Protein AF-A0A800A7D9-F1 (afdb_monomer)

Mean predicted aligned error: 12.61 Å

Solvent-accessible surface area (backbone atoms only — not comparable to full-atom values): 8751 Å² total; per-residue (Å²): 144,82,89,83,92,87,86,87,86,76,86,85,76,81,78,82,75,80,82,79,78,80,76,79,74,80,73,82,73,79,84,74,88,77,38,78,39,74,59,44,75,71,53,53,51,68,54,57,70,33,83,40,75,64,86,52,56,49,42,64,36,63,58,85,72,48,45,66,31,83,52,49,19,41,42,81,52,98,72,40,72,101,42,29,30,80,44,76,60,93,77,95,46,83,92,44,81,42,72,49,72,66,78,92,54,91,89,52,95,72,87,83,91,83,83,90,84,70,88,79,81,82,85,127

Secondary structure (DSSP, 8-state):
------------------------PPP-------------TTSSTT---SSS--SS--EEES--S-TTSSSEEEE--BTB-SS-EEEE-----TT--EEE-----TT-S---------------

Foldseek 3Di:
DDDDDDDDDDPPDPDPDDPDPPPPDDDPDPPDDWDWDDLCQVQAQFGTPTNDGFPDGKAWWLDHPGQCDDQFHFDDDVFRDPGTDTHHHDDDGPGDTYIDGDDDCVVPPDDDDDDDDDDDDDDD

Structure (mmCIF, N/CA/C/O backbone):
data_AF-A0A800A7D9-F1
#
_entry.id   AF-A0A800A7D9-F1
#
loop_
_atom_site.group_PDB
_atom_site.id
_atom_site.type_symbol
_atom_site.label_atom_id
_atom_site.label_alt_id
_atom_site.label_comp_id
_atom_site.label_asym_id
_atom_site.label_entity_id
_atom_site.label_seq_id
_atom_site.pdbx_PDB_ins_code
_atom_site.Cartn_x
_atom_site.Cartn_y
_atom_site.Cartn_z
_atom_site.occupancy
_atom_site.B_iso_or_equiv
_atom_site.auth_seq_id
_atom_site.auth_comp_id
_atom_site.auth_asym_id
_atom_site.auth_atom_id
_atom_site.pdbx_PDB_model_num
ATOM 1 N N . MET A 1 1 ? -12.000 -36.587 96.653 1.00 43.19 1 MET A N 1
ATOM 2 C CA . MET A 1 1 ? -11.040 -36.059 95.659 1.00 43.19 1 MET A CA 1
ATOM 3 C C . MET A 1 1 ? -11.207 -36.817 94.349 1.00 43.19 1 MET A C 1
ATOM 5 O O . MET A 1 1 ? -10.793 -37.963 94.289 1.00 43.19 1 MET A O 1
ATOM 9 N N . ASN A 1 2 ? -11.847 -36.213 93.344 1.00 36.69 2 ASN A N 1
ATOM 10 C CA . ASN A 1 2 ? -11.346 -36.137 91.964 1.00 36.69 2 ASN A CA 1
ATOM 11 C C . ASN A 1 2 ? -12.262 -35.211 91.139 1.00 36.69 2 ASN A C 1
ATOM 13 O O . ASN A 1 2 ? -13.481 -35.273 91.268 1.00 36.69 2 ASN A O 1
ATOM 17 N N . LEU A 1 3 ? -11.640 -34.300 90.384 1.00 39.28 3 LEU A N 1
ATOM 18 C CA . LEU A 1 3 ? -12.240 -33.279 89.508 1.00 39.28 3 LEU A CA 1
ATOM 19 C C . LEU A 1 3 ? -12.784 -33.949 88.212 1.00 39.28 3 LEU A C 1
ATOM 21 O O . LEU A 1 3 ? -12.497 -35.116 87.996 1.00 39.28 3 LEU A O 1
ATOM 25 N N . SER A 1 4 ? -13.545 -33.377 87.264 1.00 40.31 4 SER A N 1
ATOM 26 C CA . SER A 1 4 ? -13.596 -32.053 86.607 1.00 40.31 4 SER A CA 1
ATOM 27 C C . SER A 1 4 ? -14.776 -32.083 85.584 1.00 40.31 4 SER A C 1
ATOM 29 O O . SER A 1 4 ? -15.080 -33.151 85.070 1.00 40.31 4 SER A O 1
ATOM 31 N N . ARG A 1 5 ? -15.648 -31.061 85.490 1.00 50.00 5 ARG A N 1
ATOM 32 C CA . ARG A 1 5 ? -15.744 -29.938 84.506 1.00 50.00 5 ARG A CA 1
ATOM 33 C C . ARG A 1 5 ? -16.110 -30.257 83.033 1.00 50.00 5 ARG A C 1
ATOM 35 O O . ARG A 1 5 ? -15.431 -31.032 82.382 1.00 50.00 5 ARG A O 1
ATOM 42 N N . GLY A 1 6 ? -17.054 -29.457 82.498 1.00 38.31 6 GLY A N 1
ATOM 43 C CA . GLY A 1 6 ? -17.230 -29.095 81.067 1.00 38.31 6 GLY A CA 1
ATOM 44 C C . GLY A 1 6 ? -18.665 -29.333 80.563 1.00 38.31 6 GLY A C 1
ATOM 45 O O . GLY A 1 6 ? -19.047 -30.477 80.397 1.00 38.31 6 GLY A O 1
ATOM 46 N N . LEU A 1 7 ? -19.611 -28.386 80.492 1.00 38.38 7 LEU A N 1
ATOM 47 C CA . LEU A 1 7 ? -19.724 -27.092 79.792 1.00 38.38 7 LEU A CA 1
ATOM 48 C C . LEU A 1 7 ? -19.962 -27.177 78.258 1.00 38.38 7 LEU A C 1
ATOM 50 O O . LEU A 1 7 ? -19.009 -27.215 77.496 1.00 38.38 7 LEU A O 1
ATOM 54 N N . LYS A 1 8 ? -21.245 -26.995 77.886 1.00 40.38 8 LYS A N 1
ATOM 55 C CA . LYS A 1 8 ? -21.812 -26.247 76.730 1.00 40.38 8 LYS A CA 1
ATOM 56 C C . LYS A 1 8 ? -21.673 -26.762 75.285 1.00 40.38 8 LYS A C 1
ATOM 58 O O . LYS A 1 8 ? -20.589 -27.040 74.799 1.00 40.38 8 LYS A O 1
ATOM 63 N N . GLY A 1 9 ? -22.778 -26.564 74.557 1.00 33.31 9 GLY A N 1
ATOM 64 C CA . GLY A 1 9 ? -22.802 -26.189 73.135 1.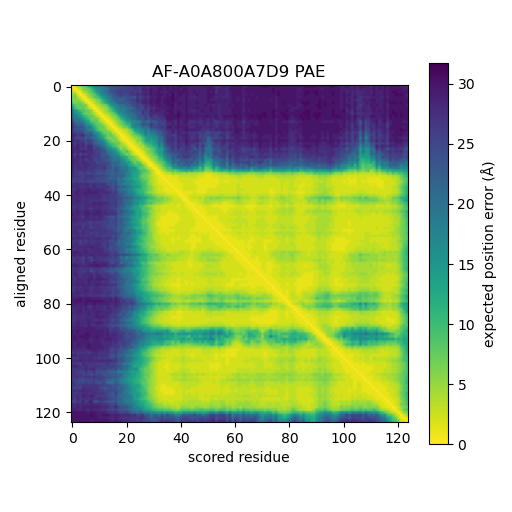00 33.31 9 GLY A CA 1
ATOM 65 C C . GLY A 1 9 ? -23.474 -27.242 72.251 1.00 33.31 9 GLY A C 1
ATOM 66 O 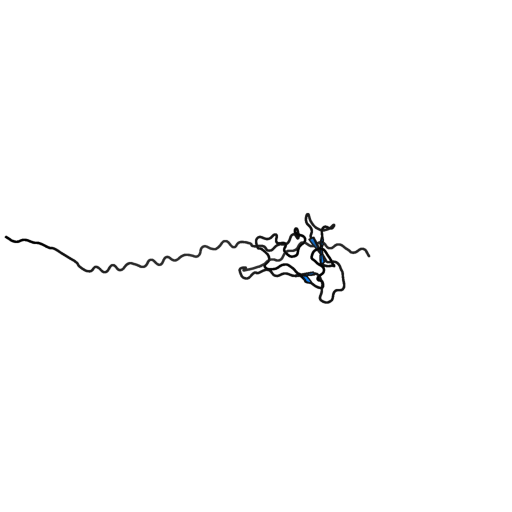O . GLY A 1 9 ? -23.308 -28.424 72.489 1.00 33.31 9 GLY A O 1
ATOM 67 N N . LEU A 1 10 ? -24.239 -26.911 71.216 1.00 42.50 10 LEU A N 1
ATOM 68 C CA . LEU A 1 10 ? -24.503 -25.621 70.588 1.00 42.50 10 LEU A CA 1
ATOM 69 C C . LEU A 1 10 ? -25.711 -25.835 69.656 1.00 42.50 10 LEU A C 1
ATOM 71 O O . LEU A 1 10 ? -25.751 -26.823 68.926 1.00 42.50 10 LEU A O 1
ATOM 75 N N . LEU A 1 11 ? -26.690 -24.928 69.684 1.00 43.03 11 LEU A N 1
ATOM 76 C CA . LEU A 1 11 ? -27.721 -24.841 68.647 1.00 43.03 11 LEU A CA 1
ATOM 77 C C . LEU A 1 11 ? -27.028 -24.615 67.297 1.00 43.03 11 LEU A C 1
ATOM 79 O O . LEU A 1 11 ? -26.293 -23.640 67.139 1.00 43.03 11 LEU A O 1
ATOM 83 N N . ALA A 1 12 ? -27.256 -25.502 66.332 1.00 39.69 12 ALA A N 1
ATOM 84 C CA . ALA A 1 12 ? -26.820 -25.298 64.958 1.00 39.69 12 ALA A CA 1
ATOM 85 C C . ALA A 1 12 ? -27.683 -24.194 64.327 1.00 39.69 12 ALA A C 1
ATOM 87 O O . ALA A 1 12 ? -28.769 -24.448 63.814 1.00 39.69 12 ALA A O 1
ATOM 88 N N . ALA A 1 13 ? -27.217 -22.948 64.407 1.00 45.38 13 ALA A N 1
ATOM 89 C CA . ALA A 1 13 ? -27.760 -21.855 63.617 1.00 45.38 13 ALA A CA 1
ATOM 90 C C . ALA A 1 13 ? -27.215 -21.985 62.189 1.00 45.38 13 ALA A C 1
ATOM 92 O O . ALA A 1 13 ? -26.063 -21.648 61.916 1.00 45.38 13 ALA A O 1
ATOM 93 N N . THR A 1 14 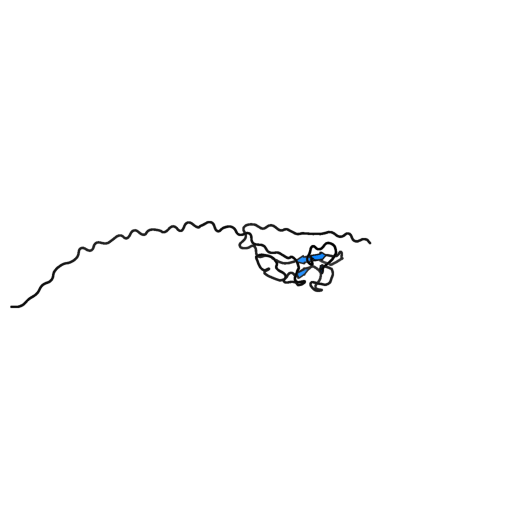? -28.028 -22.494 61.268 1.00 43.91 14 THR A N 1
ATOM 94 C CA . THR A 1 14 ? -27.759 -22.381 59.832 1.00 43.91 14 THR A CA 1
ATOM 95 C C . THR A 1 14 ? -27.886 -20.915 59.428 1.00 43.91 14 THR A C 1
ATOM 97 O O . THR A 1 14 ? -28.993 -20.398 59.286 1.00 43.91 14 THR A O 1
ATOM 100 N N . LEU A 1 15 ? -26.751 -20.233 59.258 1.00 42.50 15 LEU A N 1
ATOM 101 C CA . LEU A 1 15 ? -26.697 -18.954 58.556 1.00 42.50 15 LEU A CA 1
ATOM 102 C C . LEU A 1 15 ? -27.046 -19.202 57.079 1.00 42.50 15 LEU A C 1
ATOM 104 O O . LEU A 1 15 ? -26.250 -19.787 56.345 1.00 42.50 15 LEU A O 1
ATOM 108 N N . LEU A 1 16 ? -28.210 -18.729 56.628 1.00 52.47 16 LEU A N 1
ATOM 109 C CA . LEU A 1 16 ? -28.419 -18.449 55.208 1.00 52.47 16 LEU A CA 1
ATOM 110 C C . LEU A 1 16 ? -27.570 -17.220 54.858 1.00 52.47 16 LEU A C 1
ATOM 112 O O . LEU A 1 16 ? -27.958 -16.086 55.131 1.00 52.47 16 LEU A O 1
ATOM 116 N N . GLY A 1 17 ? -26.393 -17.442 54.279 1.00 50.53 17 GLY A N 1
ATOM 117 C CA . GLY A 1 17 ? -25.650 -16.378 53.614 1.00 50.53 17 GLY A CA 1
ATOM 118 C C . GLY A 1 17 ? -26.410 -15.947 52.362 1.00 50.53 17 GLY A C 1
ATOM 119 O O . GLY A 1 17 ? -26.596 -16.748 51.449 1.00 50.53 17 GLY A O 1
ATOM 120 N N . ALA A 1 18 ? -26.870 -14.698 52.317 1.00 61.69 18 ALA A N 1
ATOM 121 C CA . ALA A 1 18 ? -27.429 -14.117 51.104 1.00 61.69 18 ALA A CA 1
ATOM 122 C C . ALA A 1 18 ? -26.321 -13.995 50.045 1.00 61.69 18 ALA A C 1
ATOM 124 O O . ALA A 1 18 ? -25.331 -13.292 50.245 1.00 61.69 18 ALA A O 1
ATOM 125 N N . LEU A 1 19 ? -26.488 -14.690 48.918 1.00 57.22 19 LEU A N 1
ATOM 126 C CA . LEU A 1 19 ? -25.650 -14.525 47.736 1.00 57.22 19 LEU A CA 1
ATOM 127 C C . LEU A 1 19 ? -25.948 -13.149 47.125 1.00 57.22 19 LEU A C 1
ATOM 129 O O . LEU A 1 19 ? -26.982 -12.956 46.488 1.00 57.22 19 LEU A O 1
ATOM 133 N N . VAL A 1 20 ? -25.050 -12.185 47.322 1.00 60.53 20 VAL A N 1
ATOM 134 C CA . VAL A 1 20 ? -25.098 -10.914 46.593 1.00 60.53 20 VAL A CA 1
ATOM 135 C C . VAL A 1 20 ? -24.598 -11.189 45.178 1.00 60.53 20 VAL A C 1
ATOM 137 O O . VAL A 1 20 ? -23.401 -11.360 44.954 1.00 60.53 20 VAL A O 1
ATOM 140 N N . ALA A 1 21 ? -25.518 -11.269 44.219 1.00 60.56 21 ALA A N 1
ATOM 141 C CA . ALA A 1 21 ? -25.166 -11.278 42.808 1.00 60.56 21 ALA A CA 1
ATOM 142 C C . ALA A 1 21 ? -24.559 -9.911 42.458 1.00 60.56 21 ALA A C 1
ATOM 144 O O . ALA A 1 21 ? -25.270 -8.914 42.343 1.00 60.56 21 ALA A O 1
ATOM 145 N N . VAL A 1 22 ? -23.232 -9.852 42.327 1.00 67.19 22 VAL A N 1
ATOM 146 C CA . VAL A 1 22 ? -22.545 -8.675 41.789 1.00 67.19 22 VAL A CA 1
ATOM 147 C C . VAL A 1 22 ? -22.865 -8.623 40.300 1.00 67.19 22 VAL A C 1
ATOM 149 O O . VAL A 1 22 ? -22.275 -9.339 39.496 1.00 67.19 22 VAL A O 1
ATOM 152 N N . THR A 1 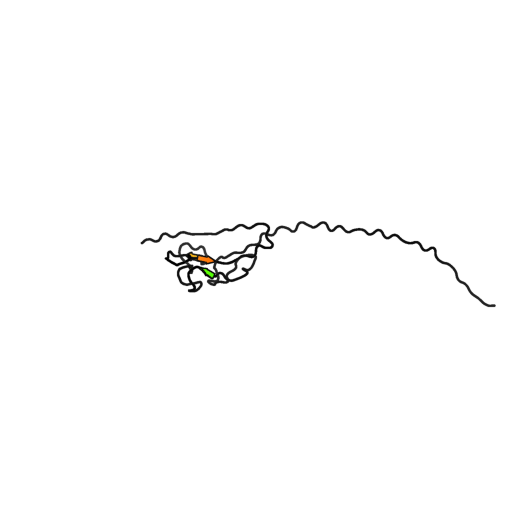23 ? -23.846 -7.808 39.924 1.00 65.25 23 THR A N 1
ATOM 153 C CA . THR A 1 23 ? -24.121 -7.523 38.518 1.00 65.25 23 THR A CA 1
ATOM 154 C C . THR A 1 23 ? -23.044 -6.565 38.025 1.00 65.25 23 THR A C 1
ATOM 156 O O . THR A 1 23 ? -23.095 -5.367 38.308 1.00 65.25 23 THR A O 1
ATOM 159 N N . THR A 1 24 ? -22.039 -7.073 37.315 1.00 70.94 24 THR A N 1
ATOM 160 C CA . THR A 1 24 ? -21.113 -6.212 36.577 1.00 70.94 24 THR A CA 1
ATOM 161 C C . THR A 1 24 ? -21.894 -5.573 35.436 1.00 70.94 24 THR A C 1
ATOM 163 O O . THR A 1 24 ? -22.155 -6.218 34.421 1.00 70.94 24 THR A O 1
ATOM 166 N N . ALA A 1 25 ? -22.316 -4.321 35.606 1.00 68.38 25 ALA A N 1
ATOM 167 C CA . ALA A 1 25 ? -22.784 -3.540 34.474 1.00 68.38 25 ALA A CA 1
ATOM 168 C C . ALA A 1 25 ? -21.610 -3.415 33.485 1.00 68.38 25 ALA A C 1
ATOM 170 O O . ALA A 1 25 ? -20.522 -3.006 33.907 1.00 68.38 25 ALA A O 1
ATOM 171 N N . PRO A 1 26 ? -21.771 -3.797 32.207 1.00 70.94 26 PRO A N 1
ATOM 172 C CA . PRO A 1 26 ? -20.726 -3.572 31.225 1.00 70.94 26 PRO A CA 1
ATOM 173 C C . PRO A 1 26 ? -20.541 -2.060 31.080 1.00 70.94 26 PRO A C 1
ATOM 175 O O . PRO A 1 26 ? -21.462 -1.347 30.679 1.00 70.94 26 PRO A O 1
ATOM 178 N N . PHE A 1 27 ? -19.360 -1.557 31.443 1.00 68.12 27 PHE A N 1
ATOM 179 C CA . PHE A 1 27 ? -18.968 -0.204 31.069 1.00 68.12 27 PHE A CA 1
ATOM 180 C C . PHE A 1 27 ? -18.941 -0.148 29.540 1.00 68.12 27 PHE A C 1
ATOM 182 O O . PHE A 1 27 ? -18.383 -1.065 28.927 1.00 68.12 27 PHE A O 1
ATOM 189 N N . PRO A 1 28 ? -19.535 0.873 28.900 1.00 65.19 28 PRO A N 1
ATOM 190 C CA . PRO A 1 28 ? -19.399 1.016 27.463 1.00 65.19 28 PRO A CA 1
ATOM 191 C C . PRO A 1 28 ? -17.909 1.158 27.156 1.00 65.19 28 PRO A C 1
ATOM 193 O O . PRO A 1 28 ? -17.264 2.110 27.601 1.00 65.19 28 PRO A O 1
ATOM 196 N N . ALA A 1 29 ? -17.352 0.185 26.433 1.00 68.38 29 ALA A N 1
ATOM 197 C CA . ALA A 1 29 ? -16.033 0.338 25.852 1.00 68.38 29 ALA A CA 1
ATOM 198 C C . ALA A 1 29 ? -16.098 1.569 24.946 1.00 68.38 29 ALA A C 1
ATOM 200 O O . ALA A 1 29 ? -16.975 1.674 24.086 1.00 68.38 29 ALA A O 1
ATOM 201 N N . LEU A 1 30 ? -15.217 2.532 25.197 1.00 69.12 30 LEU A N 1
ATOM 202 C CA . LEU A 1 30 ? -15.093 3.717 24.365 1.00 69.12 30 LEU A CA 1
ATOM 203 C C . LEU A 1 30 ? -14.758 3.213 22.957 1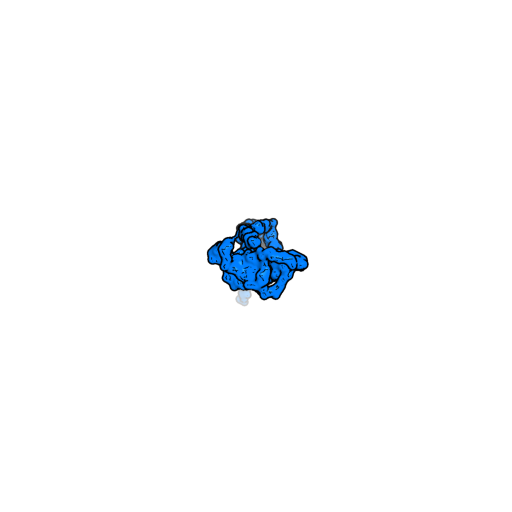.00 69.12 30 LEU A C 1
ATOM 205 O O . LEU A 1 30 ? -13.727 2.568 22.777 1.00 69.12 30 LEU A O 1
ATOM 209 N N . ALA A 1 31 ? -15.662 3.409 21.995 1.00 71.81 31 ALA A N 1
ATOM 210 C CA . ALA A 1 31 ? -15.433 2.969 20.626 1.00 71.81 31 ALA A CA 1
ATOM 211 C C . ALA A 1 31 ? -14.210 3.723 20.089 1.00 71.81 31 ALA A C 1
ATOM 213 O O . ALA A 1 31 ? -14.277 4.928 19.842 1.00 71.81 31 ALA A O 1
ATOM 214 N N . ALA A 1 32 ? -13.076 3.031 19.998 1.00 81.19 32 ALA A N 1
ATOM 215 C CA . ALA A 1 32 ? -11.850 3.596 19.468 1.00 81.19 32 ALA A CA 1
ATOM 216 C C . ALA A 1 32 ? -11.921 3.595 17.939 1.00 81.19 32 ALA A C 1
ATOM 218 O O . ALA A 1 32 ? -12.309 2.601 17.326 1.00 81.19 32 ALA A O 1
ATOM 219 N N . THR A 1 33 ? -11.543 4.712 17.321 1.00 91.69 33 THR A N 1
ATOM 220 C CA . THR A 1 33 ? -11.342 4.763 15.872 1.00 91.69 33 THR A CA 1
ATOM 221 C C . THR A 1 33 ? -9.957 4.222 15.566 1.00 91.69 33 THR A C 1
ATOM 223 O O . THR A 1 33 ? -8.953 4.876 15.846 1.00 91.69 33 THR A O 1
ATOM 226 N N . GLU A 1 34 ? -9.915 3.038 14.973 1.00 94.88 34 GLU A N 1
ATOM 227 C CA . GLU A 1 34 ? -8.692 2.440 14.455 1.00 94.88 34 GLU A CA 1
ATOM 228 C C . GLU A 1 34 ? -8.537 2.754 12.966 1.00 94.88 34 GLU A C 1
ATOM 230 O O . GLU A 1 34 ? -9.509 2.980 12.243 1.00 94.88 34 GLU A O 1
ATOM 235 N N . THR A 1 35 ? -7.294 2.806 12.498 1.00 97.12 35 THR A N 1
ATOM 236 C CA . THR A 1 35 ? -6.983 3.107 11.105 1.00 97.12 35 THR A CA 1
ATOM 237 C C . THR A 1 35 ? -5.948 2.144 10.566 1.00 97.12 35 THR A C 1
ATOM 239 O O . THR A 1 35 ? -4.913 1.901 11.183 1.00 97.12 35 THR A O 1
ATOM 242 N N . TYR A 1 36 ? -6.216 1.668 9.361 1.00 97.75 36 TYR A N 1
ATOM 243 C CA . TYR A 1 36 ? -5.198 1.192 8.450 1.00 97.75 36 TYR A CA 1
ATOM 244 C C . TYR A 1 36 ? -4.884 2.330 7.470 1.00 97.75 36 TYR A C 1
ATOM 246 O O . TYR A 1 36 ? -5.807 2.976 6.964 1.00 97.75 36 TYR A O 1
ATOM 254 N N . ARG A 1 37 ? -3.606 2.627 7.220 1.00 96.44 37 ARG A N 1
ATOM 255 C CA . ARG A 1 37 ? -3.190 3.784 6.408 1.00 96.44 37 ARG A CA 1
ATOM 256 C C . ARG A 1 37 ? -1.893 3.486 5.667 1.00 96.44 37 ARG A C 1
ATOM 258 O O . ARG A 1 37 ? -1.019 2.843 6.237 1.00 96.44 37 ARG A O 1
ATOM 265 N N . ASP A 1 38 ? -1.804 3.973 4.431 1.00 95.00 38 ASP A N 1
ATOM 266 C CA . ASP A 1 38 ? -0.537 4.163 3.718 1.00 95.00 38 ASP A CA 1
ATOM 267 C C . ASP A 1 38 ? -0.312 5.638 3.469 1.00 95.00 38 ASP A C 1
ATOM 269 O O . ASP A 1 38 ? -1.182 6.325 2.932 1.00 95.00 38 ASP A O 1
ATOM 273 N N . GLU A 1 39 ? 0.902 6.065 3.759 1.00 94.50 39 GLU A N 1
ATOM 274 C CA . GLU A 1 39 ? 1.494 7.295 3.254 1.00 94.50 39 GLU A CA 1
ATOM 275 C C . GLU A 1 39 ? 2.665 6.988 2.297 1.00 94.50 39 GLU A C 1
ATOM 277 O O . GLU A 1 39 ? 3.316 7.911 1.815 1.00 94.50 39 GLU A O 1
ATOM 282 N N . PHE A 1 40 ? 2.919 5.696 2.018 1.00 94.69 40 PHE A N 1
ATOM 283 C CA . PHE A 1 40 ? 3.933 5.166 1.089 1.00 94.69 40 PHE A CA 1
ATOM 284 C C . PHE A 1 40 ? 5.368 5.648 1.356 1.00 94.69 40 PHE A C 1
ATOM 286 O O . PHE A 1 40 ? 6.215 5.670 0.465 1.00 94.69 40 PHE A O 1
ATOM 293 N N . ASN A 1 41 ? 5.664 5.986 2.611 1.00 91.44 41 ASN A N 1
ATOM 294 C CA . ASN A 1 41 ? 6.959 6.519 3.033 1.00 91.44 41 ASN A CA 1
ATOM 295 C C . ASN A 1 41 ? 8.120 5.520 2.885 1.00 91.44 41 ASN A C 1
ATOM 297 O O . ASN A 1 41 ? 9.264 5.943 2.734 1.00 91.44 41 ASN A O 1
ATOM 301 N N . SER A 1 42 ? 7.845 4.214 2.964 1.00 87.62 42 SER A N 1
ATOM 302 C CA . SER A 1 42 ? 8.867 3.157 2.945 1.00 87.62 42 SER A CA 1
ATOM 303 C C . SER A 1 42 ? 9.371 2.804 1.546 1.00 87.62 42 SER A C 1
ATOM 305 O O . SER A 1 42 ? 10.458 2.248 1.423 1.00 87.62 42 SER A O 1
ATOM 307 N N . GLY A 1 43 ? 8.600 3.107 0.494 1.00 90.38 43 GLY A N 1
ATOM 308 C CA . GLY A 1 43 ? 8.912 2.646 -0.863 1.00 90.38 43 GLY A CA 1
ATOM 309 C C . GLY A 1 43 ? 8.818 1.125 -1.041 1.00 90.38 43 GLY A C 1
ATOM 310 O O . GLY A 1 43 ? 9.388 0.593 -1.986 1.00 90.38 43 GLY A O 1
ATOM 311 N N . ASP A 1 44 ? 8.132 0.417 -0.137 1.00 92.69 44 ASP A N 1
ATOM 312 C CA . ASP A 1 44 ? 8.013 -1.043 -0.150 1.00 92.69 44 ASP A CA 1
ATOM 313 C C . ASP A 1 44 ? 6.553 -1.531 -0.063 1.00 92.69 44 ASP A C 1
ATOM 315 O O . ASP A 1 44 ? 5.600 -0.759 0.088 1.00 92.69 44 ASP A O 1
ATOM 319 N N . PHE A 1 45 ? 6.375 -2.852 -0.153 1.00 96.38 45 PHE A N 1
ATOM 320 C CA . PHE A 1 45 ? 5.065 -3.504 -0.076 1.00 96.38 45 PHE A CA 1
ATOM 321 C C . PHE A 1 45 ? 4.439 -3.501 1.330 1.00 96.38 45 PHE A C 1
ATOM 323 O O . PHE A 1 45 ? 3.276 -3.875 1.494 1.00 96.38 45 PHE A O 1
ATOM 330 N N . THR A 1 46 ? 5.205 -3.131 2.359 1.00 95.88 46 THR A N 1
ATOM 331 C CA . THR A 1 46 ? 4.892 -3.380 3.775 1.00 95.88 46 THR A CA 1
ATOM 332 C C . THR A 1 46 ? 4.589 -2.127 4.590 1.00 95.88 46 THR A C 1
ATOM 334 O O . THR A 1 46 ? 4.325 -2.244 5.787 1.00 95.88 46 THR A O 1
ATOM 337 N N . GLY A 1 47 ? 4.603 -0.946 3.968 1.00 93.06 47 GLY A N 1
ATOM 338 C CA . GLY A 1 47 ? 4.264 0.319 4.619 1.00 93.06 47 GLY A CA 1
ATOM 339 C C . GLY A 1 47 ? 2.955 0.255 5.420 1.00 93.06 47 GLY A C 1
ATOM 340 O O . GLY A 1 47 ? 1.973 -0.366 5.005 1.00 93.06 47 GLY A O 1
ATOM 341 N N . SER A 1 48 ? 2.963 0.871 6.605 1.00 95.69 48 SER A N 1
ATOM 342 C CA . SER A 1 48 ? 1.802 0.958 7.491 1.00 95.69 48 SER A CA 1
ATOM 343 C C . SER A 1 48 ? 1.920 2.177 8.400 1.00 95.69 48 SER A C 1
ATOM 345 O O . SER A 1 48 ? 2.701 2.181 9.348 1.00 95.69 48 SER A O 1
ATOM 347 N N . ASP A 1 49 ? 1.111 3.197 8.137 1.00 95.25 49 ASP A N 1
ATOM 348 C CA . ASP A 1 49 ? 1.123 4.480 8.856 1.00 95.25 49 ASP A CA 1
ATOM 349 C C . ASP A 1 49 ? -0.124 4.654 9.752 1.00 95.25 49 ASP A C 1
ATOM 351 O O . ASP A 1 49 ? -0.420 5.742 10.250 1.00 95.25 49 ASP A O 1
ATOM 355 N N . GLY A 1 50 ? -0.915 3.586 9.900 1.00 95.50 50 GLY A N 1
ATOM 356 C CA . GLY A 1 50 ? -2.140 3.555 10.696 1.00 95.50 50 GLY A CA 1
ATOM 357 C C . GLY A 1 50 ? -1.901 3.208 12.165 1.00 95.50 50 GLY A C 1
ATOM 358 O O . GLY A 1 50 ? -0.786 2.914 12.588 1.00 95.50 50 GLY A O 1
ATOM 359 N N . THR A 1 51 ? -2.976 3.196 12.953 1.00 96.19 51 THR A N 1
ATOM 360 C CA . THR A 1 51 ? -2.939 2.675 14.333 1.00 96.19 51 THR A CA 1
ATOM 361 C C . THR A 1 51 ? -2.889 1.147 14.376 1.00 96.19 51 THR A C 1
ATOM 363 O O . THR A 1 51 ? -2.523 0.582 15.402 1.00 96.19 51 THR A O 1
ATOM 366 N N . LEU A 1 52 ? -3.266 0.485 13.277 1.00 96.31 52 LEU A N 1
ATOM 367 C CA . LEU A 1 52 ? -3.147 -0.955 13.069 1.00 96.31 52 LEU A CA 1
ATOM 368 C C . LEU A 1 52 ? -2.138 -1.251 11.956 1.00 96.31 52 LEU A C 1
ATOM 370 O O . LEU A 1 52 ? -2.027 -0.501 10.984 1.00 96.31 52 LEU A O 1
ATOM 374 N N . GLY A 1 53 ? -1.433 -2.374 12.095 1.00 96.00 53 GLY A N 1
ATOM 375 C CA . GLY A 1 53 ? -0.565 -2.920 11.055 1.00 96.00 53 GLY A CA 1
ATOM 376 C C . GLY A 1 53 ? -1.362 -3.701 10.015 1.00 96.00 53 GLY A C 1
ATOM 377 O O . GLY A 1 53 ? -2.221 -4.503 10.383 1.00 96.00 53 GLY A O 1
ATOM 378 N N . TRP A 1 54 ? -1.071 -3.506 8.728 1.00 97.00 54 TRP A N 1
ATOM 379 C CA . TRP A 1 54 ? -1.681 -4.307 7.663 1.00 97.00 54 TRP A CA 1
ATOM 380 C C . TRP A 1 54 ? -1.404 -5.810 7.855 1.00 97.00 54 TRP A C 1
ATOM 382 O O . TRP A 1 54 ? -0.258 -6.181 8.110 1.00 97.00 54 TRP A O 1
ATOM 392 N N . PRO A 1 55 ? -2.409 -6.697 7.699 1.00 96.31 55 PRO A N 1
ATOM 393 C CA . PRO A 1 55 ? -2.217 -8.139 7.886 1.00 96.31 55 PRO A CA 1
ATOM 394 C C . PRO A 1 55 ? -1.244 -8.776 6.886 1.00 96.31 55 PRO A C 1
ATOM 396 O O . PRO A 1 55 ? -0.651 -9.814 7.168 1.00 96.31 55 PR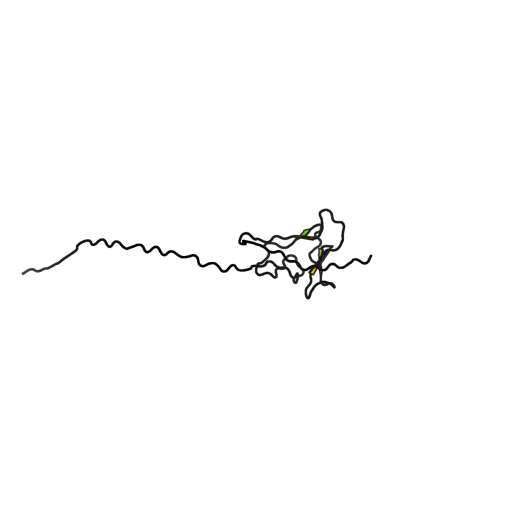O A O 1
ATOM 399 N N . ALA A 1 56 ? -1.118 -8.181 5.699 1.00 96.38 56 ALA A N 1
ATOM 400 C CA . ALA A 1 56 ? -0.249 -8.648 4.633 1.00 96.38 56 ALA A CA 1
ATOM 401 C C . ALA A 1 56 ? 0.269 -7.459 3.805 1.00 96.38 56 ALA A C 1
ATOM 403 O O . ALA A 1 56 ? -0.410 -6.425 3.750 1.00 96.38 56 ALA A O 1
ATOM 404 N N . PRO A 1 57 ? 1.424 -7.616 3.129 1.00 96.75 57 PRO A N 1
ATOM 405 C CA . PRO A 1 57 ? 1.892 -6.644 2.151 1.00 96.75 57 PRO A CA 1
ATOM 406 C C . PRO A 1 57 ? 0.844 -6.410 1.057 1.00 96.75 57 PRO A C 1
ATOM 408 O O . PRO A 1 57 ? 0.060 -7.311 0.729 1.00 96.75 57 PRO A O 1
ATOM 411 N N . TRP A 1 58 ? 0.832 -5.216 0.468 1.00 96.81 58 TRP A N 1
ATOM 412 C CA . TRP A 1 58 ? 0.085 -5.024 -0.769 1.00 96.81 58 TRP A CA 1
ATOM 413 C C . TRP A 1 58 ? 0.776 -5.731 -1.930 1.00 96.81 58 TRP A C 1
ATOM 415 O O . TRP A 1 58 ? 1.975 -5.994 -1.906 1.00 96.81 58 TRP A O 1
ATOM 425 N N . ILE A 1 59 ? -0.020 -6.068 -2.938 1.00 95.88 59 ILE A N 1
ATOM 426 C CA . ILE A 1 59 ? 0.448 -6.677 -4.178 1.00 95.88 59 ILE A CA 1
ATOM 427 C C . ILE A 1 59 ? 0.043 -5.811 -5.358 1.00 95.88 59 ILE A C 1
ATOM 429 O O . ILE A 1 59 ? -1.006 -5.155 -5.336 1.00 95.88 59 ILE A O 1
ATOM 433 N N . GLU A 1 60 ? 0.857 -5.854 -6.397 1.00 94.81 60 GLU A N 1
ATOM 434 C CA . GLU A 1 60 ? 0.520 -5.302 -7.698 1.00 94.81 60 GLU A CA 1
ATOM 435 C C . GLU A 1 60 ? -0.603 -6.117 -8.359 1.00 94.81 60 GLU A C 1
ATOM 437 O O . GLU A 1 60 ? -0.790 -7.316 -8.118 1.00 94.81 60 GLU A O 1
ATOM 442 N N . VAL A 1 61 ? -1.404 -5.441 -9.177 1.00 93.94 61 VAL A N 1
ATOM 443 C CA . VAL A 1 61 ? -2.465 -6.028 -9.994 1.00 93.94 61 VAL A CA 1
ATOM 444 C C . VAL A 1 61 ? -2.111 -5.786 -11.451 1.00 93.94 61 VAL A C 1
ATOM 446 O O . VAL A 1 61 ? -2.014 -4.639 -11.876 1.00 93.94 61 VAL A O 1
ATOM 449 N N . GLY A 1 62 ? -1.969 -6.873 -12.211 1.00 91.75 62 GLY A N 1
ATOM 450 C CA . GLY A 1 62 ? -1.636 -6.822 -13.638 1.00 91.75 62 GLY A CA 1
ATOM 451 C C . GLY A 1 62 ? -0.135 -6.778 -13.939 1.00 91.75 62 GLY A C 1
ATOM 452 O O . GLY A 1 62 ? 0.231 -6.890 -15.105 1.00 91.75 62 GLY A O 1
ATOM 453 N N . GLU A 1 63 ? 0.713 -6.679 -12.914 1.00 91.81 63 GLU A N 1
ATOM 454 C CA . GLU A 1 63 ? 2.178 -6.690 -13.008 1.00 91.81 63 GLU A CA 1
ATOM 455 C C . GLU A 1 63 ? 2.817 -7.291 -11.741 1.00 91.81 63 GLU A C 1
ATOM 457 O O . GLU A 1 63 ? 2.106 -7.670 -10.803 1.00 91.81 63 GLU A O 1
ATOM 462 N N . SER A 1 64 ? 4.142 -7.457 -11.757 1.00 93.81 64 SER A N 1
ATOM 463 C CA . SER A 1 64 ? 4.941 -8.000 -10.648 1.00 93.81 64 SER A CA 1
ATOM 464 C C . SER A 1 64 ? 6.385 -7.481 -10.697 1.00 93.81 64 SER A C 1
ATOM 466 O O . SER A 1 64 ? 7.330 -8.250 -10.494 1.00 93.81 64 SER A O 1
ATOM 468 N N . ASP A 1 65 ? 6.554 -6.216 -11.079 1.00 93.94 65 ASP A N 1
ATOM 469 C CA . ASP A 1 65 ? 7.857 -5.620 -11.386 1.00 93.94 65 ASP A CA 1
ATOM 470 C C . ASP A 1 65 ? 8.544 -5.039 -10.142 1.00 93.94 65 ASP A C 1
ATOM 472 O O . ASP A 1 65 ? 9.750 -4.787 -10.173 1.00 93.94 65 ASP A O 1
ATOM 476 N N . GLY A 1 66 ? 7.818 -4.894 -9.030 1.00 95.38 66 GLY A N 1
ATOM 477 C CA . GLY A 1 66 ? 8.353 -4.360 -7.781 1.00 95.38 66 GLY A CA 1
ATOM 478 C C . GLY A 1 66 ? 7.704 -3.033 -7.384 1.00 95.38 66 GLY A C 1
ATOM 479 O O . GLY A 1 66 ? 7.126 -2.344 -8.215 1.00 95.38 66 GLY A O 1
ATOM 480 N N . PRO A 1 67 ? 7.825 -2.623 -6.110 1.00 95.62 67 PRO A N 1
ATOM 481 C CA . PRO A 1 67 ? 7.059 -1.502 -5.576 1.00 95.62 67 PRO A CA 1
ATOM 482 C C . PRO A 1 67 ? 7.509 -0.139 -6.118 1.00 95.62 67 PRO A C 1
ATOM 484 O O . PRO A 1 67 ? 6.799 0.843 -5.934 1.00 95.62 67 PRO A O 1
ATOM 487 N N . ASP A 1 68 ? 8.675 -0.060 -6.758 1.00 95.12 68 ASP A N 1
ATOM 488 C CA . ASP A 1 68 ? 9.302 1.153 -7.291 1.00 95.12 68 ASP A CA 1
ATOM 489 C C . ASP A 1 68 ? 9.400 1.156 -8.829 1.00 95.12 68 ASP A C 1
ATOM 491 O O . ASP A 1 68 ? 10.065 2.018 -9.409 1.00 95.12 68 ASP A O 1
ATOM 495 N N . SER A 1 69 ? 8.758 0.190 -9.491 1.00 94.44 69 SER A N 1
ATOM 496 C CA . SER A 1 69 ? 8.943 -0.101 -10.910 1.00 94.44 69 SER A CA 1
ATOM 497 C C . SER A 1 69 ? 7.609 -0.346 -11.617 1.00 94.44 69 SER A C 1
ATOM 499 O O . SER A 1 69 ? 6.556 -0.416 -10.998 1.00 94.44 69 SER A O 1
ATOM 501 N N . GLY A 1 70 ? 7.645 -0.418 -12.948 1.00 93.00 70 GLY A N 1
ATOM 502 C CA . GLY A 1 70 ? 6.455 -0.708 -13.743 1.00 93.00 70 GLY A CA 1
ATOM 503 C C . GLY A 1 70 ? 5.482 0.468 -13.873 1.00 93.00 70 GLY A C 1
ATOM 504 O O . GLY A 1 70 ? 5.847 1.650 -13.927 1.00 93.00 70 GLY A O 1
ATOM 505 N N . LEU A 1 71 ? 4.218 0.120 -14.046 1.00 92.94 71 LEU A N 1
ATOM 506 C CA . LEU A 1 71 ? 3.105 1.033 -14.269 1.00 92.94 71 LEU A CA 1
ATOM 507 C C . LEU A 1 71 ? 2.372 1.384 -12.959 1.00 92.94 71 LEU A C 1
ATOM 509 O O . LEU A 1 71 ? 1.675 2.405 -12.931 1.00 92.94 71 LEU A O 1
ATOM 513 N N . VAL A 1 72 ? 2.543 0.587 -11.899 1.00 94.50 72 VAL A N 1
ATOM 514 C CA . VAL A 1 72 ? 2.100 0.848 -10.522 1.00 94.50 72 VAL A CA 1
ATOM 515 C C . VAL A 1 72 ? 3.327 0.951 -9.627 1.00 94.50 72 VAL A C 1
ATOM 517 O O . VAL A 1 72 ? 3.839 -0.038 -9.132 1.00 94.50 72 VAL A O 1
ATOM 520 N N . GLU A 1 73 ? 3.772 2.174 -9.369 1.00 95.44 73 GLU A N 1
ATOM 521 C CA . GLU A 1 73 ? 5.028 2.412 -8.650 1.00 95.44 73 GLU A CA 1
ATOM 522 C C . GLU A 1 73 ? 4.829 3.415 -7.505 1.00 95.44 73 GLU A C 1
ATOM 524 O O . GLU A 1 73 ? 4.037 4.362 -7.603 1.00 95.44 73 GLU A O 1
ATOM 529 N N . VAL A 1 74 ? 5.599 3.259 -6.437 1.00 96.50 74 VAL A N 1
ATOM 530 C CA . VAL A 1 74 ? 5.776 4.259 -5.386 1.00 96.50 74 VAL A CA 1
ATOM 531 C C . VAL A 1 74 ? 6.868 5.226 -5.825 1.00 96.50 74 VAL A C 1
ATOM 533 O O . VAL A 1 74 ? 8.025 4.849 -5.993 1.00 96.50 74 VAL A O 1
ATOM 536 N N . VAL A 1 75 ? 6.513 6.496 -6.015 1.00 94.50 75 VAL A N 1
ATOM 537 C CA . VAL A 1 75 ? 7.434 7.490 -6.577 1.00 94.50 75 VAL A CA 1
ATOM 538 C C . VAL A 1 75 ? 7.218 8.877 -5.982 1.00 94.50 75 VAL A C 1
ATOM 540 O O . VAL A 1 75 ? 6.122 9.241 -5.561 1.00 94.50 75 VAL A O 1
ATOM 543 N N . SER A 1 76 ? 8.275 9.686 -5.989 1.00 93.38 76 SER A N 1
ATOM 544 C CA . SER A 1 76 ? 8.229 11.113 -5.662 1.00 93.38 76 SER A CA 1
ATOM 545 C C . SER A 1 76 ? 8.147 11.945 -6.943 1.00 93.38 76 SER A C 1
ATOM 547 O O . SER A 1 76 ? 9.166 12.250 -7.562 1.00 93.38 76 SER A O 1
ATOM 549 N N . VAL A 1 77 ? 6.933 12.313 -7.360 1.00 88.38 77 VAL A N 1
ATOM 550 C CA . VAL A 1 77 ? 6.686 13.160 -8.545 1.00 88.38 77 VAL A CA 1
ATOM 551 C C . VAL A 1 77 ? 5.850 14.391 -8.209 1.00 88.38 77 VAL A C 1
ATOM 553 O O . VAL A 1 77 ? 5.205 14.460 -7.162 1.00 88.38 77 VAL A O 1
ATOM 556 N N . SER A 1 78 ? 5.813 15.361 -9.130 1.00 85.12 78 SER A N 1
ATOM 557 C CA . SER A 1 78 ? 4.878 16.484 -9.050 1.00 85.12 78 SER A CA 1
ATOM 558 C C . SER A 1 78 ? 3.434 15.967 -8.995 1.00 85.12 78 SER A C 1
ATOM 560 O O . SER A 1 78 ? 2.949 15.312 -9.915 1.00 85.12 78 SER A O 1
ATOM 562 N N . GLY A 1 79 ? 2.753 16.240 -7.880 1.00 83.56 79 GLY A N 1
ATOM 563 C CA . GLY A 1 79 ? 1.406 15.736 -7.593 1.00 83.56 79 GLY A CA 1
ATOM 564 C C . GLY A 1 79 ? 1.335 14.811 -6.378 1.00 83.56 79 GLY A C 1
ATOM 565 O O . GLY A 1 79 ? 0.261 14.698 -5.789 1.00 83.56 79 GLY A O 1
ATOM 566 N N . CYS A 1 80 ? 2.453 14.223 -5.945 1.00 88.69 80 CYS A N 1
ATOM 567 C CA . CYS A 1 80 ? 2.536 13.653 -4.602 1.00 88.69 80 CYS A CA 1
ATOM 568 C C . CYS A 1 80 ? 2.585 14.776 -3.549 1.00 88.69 80 CYS A C 1
ATOM 570 O O . CYS A 1 80 ? 2.881 15.933 -3.865 1.00 88.69 80 CYS A O 1
ATOM 572 N N . ALA A 1 81 ? 2.235 14.449 -2.302 1.00 83.69 81 ALA A N 1
ATOM 573 C CA . ALA A 1 81 ? 2.304 15.383 -1.181 1.00 83.69 81 ALA A CA 1
ATOM 574 C C . ALA A 1 81 ? 3.768 15.558 -0.711 1.00 83.69 81 ALA A C 1
ATOM 576 O O . ALA A 1 81 ? 4.693 15.549 -1.516 1.00 83.69 81 ALA A O 1
ATOM 577 N N . ALA A 1 82 ? 3.997 15.733 0.593 1.00 86.19 82 ALA A N 1
ATOM 578 C CA . ALA A 1 82 ? 5.350 15.798 1.156 1.00 86.19 82 ALA A CA 1
ATOM 579 C C . ALA A 1 82 ? 6.088 14.438 1.161 1.00 86.19 82 ALA A C 1
ATOM 581 O O . ALA A 1 82 ? 7.284 14.404 1.437 1.00 86.19 82 ALA A O 1
ATOM 582 N N . SER A 1 83 ? 5.385 13.341 0.867 1.00 88.81 83 SER A N 1
ATOM 583 C CA . SER A 1 83 ? 5.890 11.967 0.810 1.00 88.81 83 SER A CA 1
ATOM 584 C C . SER A 1 83 ? 5.710 11.357 -0.590 1.00 88.81 83 SER A C 1
ATOM 586 O O . SER A 1 83 ? 4.907 11.879 -1.378 1.00 88.81 83 SER A O 1
ATOM 588 N N . PRO A 1 84 ? 6.434 10.263 -0.917 1.00 93.31 84 PRO A N 1
ATOM 589 C CA . PRO A 1 84 ? 6.148 9.462 -2.102 1.00 93.31 84 PRO A CA 1
ATOM 590 C C . PRO A 1 84 ? 4.680 9.036 -2.134 1.00 93.31 84 PRO A C 1
ATOM 592 O O . PRO A 1 84 ? 4.027 8.893 -1.103 1.00 93.31 84 PRO A O 1
ATOM 595 N N . CYS A 1 85 ? 4.147 8.827 -3.329 1.00 93.81 85 CYS A N 1
ATOM 596 C CA . CYS A 1 85 ? 2.797 8.322 -3.504 1.00 93.81 85 CYS A CA 1
ATOM 597 C C . CYS A 1 85 ? 2.767 7.265 -4.599 1.00 93.81 85 CYS A C 1
ATOM 599 O O . CYS A 1 85 ? 3.666 7.193 -5.438 1.00 93.81 85 CYS A O 1
ATOM 601 N N . VAL A 1 86 ? 1.718 6.446 -4.604 1.00 94.81 86 VAL A N 1
ATOM 602 C CA . VAL A 1 86 ? 1.501 5.519 -5.713 1.00 94.81 86 VAL A CA 1
ATOM 603 C C . VAL A 1 86 ? 1.106 6.308 -6.951 1.00 94.81 86 VAL A C 1
ATOM 605 O O . VAL A 1 86 ? 0.101 7.027 -6.958 1.00 94.81 86 VAL A O 1
ATOM 608 N N . ARG A 1 87 ? 1.855 6.101 -8.030 1.00 93.81 87 ARG A N 1
ATOM 609 C CA . ARG A 1 87 ? 1.470 6.498 -9.376 1.00 93.81 87 ARG A CA 1
ATOM 610 C C . ARG A 1 87 ? 0.962 5.279 -10.133 1.00 93.81 87 ARG A C 1
ATOM 612 O O . ARG A 1 87 ? 1.650 4.275 -10.241 1.00 93.81 87 ARG A O 1
ATOM 619 N N . ILE A 1 88 ? -0.230 5.420 -10.709 1.00 92.62 88 ILE A N 1
ATOM 620 C CA . ILE A 1 88 ? -0.806 4.460 -11.651 1.00 92.62 88 ILE A CA 1
ATOM 621 C C . ILE A 1 88 ? -0.751 5.100 -13.038 1.00 92.62 88 ILE A C 1
ATOM 623 O O . ILE A 1 88 ? -1.432 6.100 -13.291 1.00 92.62 88 ILE A O 1
ATOM 627 N N . ARG A 1 89 ? 0.095 4.571 -13.922 1.00 89.94 89 ARG A N 1
ATOM 628 C CA . ARG A 1 89 ? 0.229 5.054 -15.302 1.00 89.94 89 ARG A CA 1
ATOM 629 C C . ARG A 1 89 ? -0.824 4.403 -16.200 1.00 89.94 89 ARG A C 1
ATOM 631 O O . ARG A 1 89 ? -1.372 3.355 -15.889 1.00 89.94 89 ARG A O 1
ATOM 638 N N . GLY A 1 90 ? -1.127 5.044 -17.327 1.00 84.31 90 GLY A N 1
ATOM 639 C CA . GLY A 1 90 ? -1.965 4.424 -18.352 1.00 84.31 90 GLY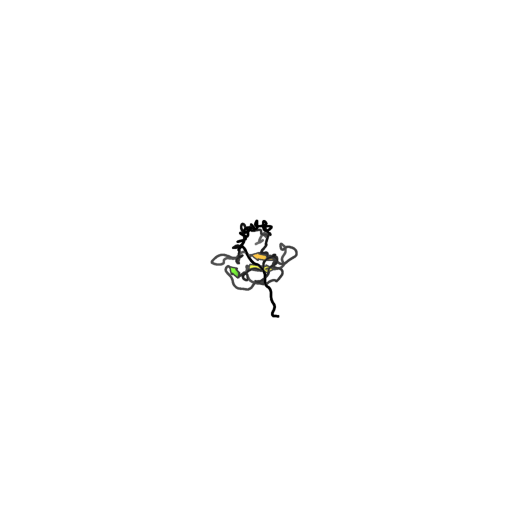 A CA 1
ATOM 640 C C . GLY A 1 90 ? -1.193 3.331 -19.091 1.00 84.31 90 GLY A C 1
ATOM 641 O O . GLY A 1 90 ? -0.111 3.598 -19.608 1.00 84.31 90 GLY A O 1
ATOM 642 N N . GLY A 1 91 ? -1.768 2.133 -19.178 1.00 81.06 91 GLY A N 1
ATOM 643 C CA . GLY A 1 91 ? -1.237 1.001 -19.935 1.00 81.06 91 GLY A CA 1
ATOM 644 C C . GLY A 1 91 ? -2.334 -0.017 -20.250 1.00 81.06 91 GLY A C 1
ATOM 645 O O . GLY A 1 91 ? -3.394 -0.016 -19.624 1.00 81.06 91 GLY A O 1
ATOM 646 N N . VAL A 1 92 ? -2.109 -0.872 -21.252 1.00 77.81 92 VAL A N 1
ATOM 647 C CA . VAL A 1 92 ? -3.020 -1.984 -21.565 1.00 77.81 92 VAL A CA 1
ATOM 648 C C . VAL A 1 92 ? -2.476 -3.243 -20.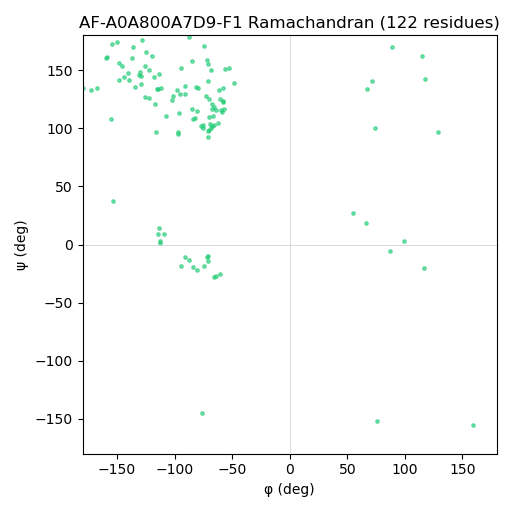902 1.00 77.81 92 VAL A C 1
ATOM 650 O O . VAL A 1 92 ? -1.601 -3.906 -21.451 1.00 77.81 92 VAL A O 1
ATOM 653 N N . VAL A 1 93 ? -3.007 -3.566 -19.725 1.00 79.69 93 VAL A N 1
ATOM 654 C CA . VAL A 1 93 ? -2.727 -4.818 -19.009 1.00 79.69 93 VAL A CA 1
ATOM 655 C C . VAL A 1 93 ? -3.994 -5.669 -18.930 1.00 79.69 93 VAL A C 1
ATOM 657 O O . VAL A 1 93 ? -5.090 -5.181 -18.633 1.00 79.69 93 VAL A O 1
ATOM 660 N N . SER A 1 94 ? -3.871 -6.961 -19.234 1.00 78.94 94 SER A N 1
ATOM 661 C CA . SER A 1 94 ? -4.985 -7.903 -19.127 1.00 78.94 94 SER A CA 1
ATOM 662 C C . SER A 1 94 ? -5.359 -8.104 -17.656 1.00 78.94 94 SER A C 1
ATOM 664 O O . SER A 1 94 ? -4.529 -8.560 -16.877 1.00 78.94 94 SER A O 1
ATOM 666 N N . GLY A 1 95 ? -6.606 -7.805 -17.281 1.00 80.50 95 GLY A N 1
ATOM 667 C CA . GLY A 1 95 ? -7.093 -7.972 -15.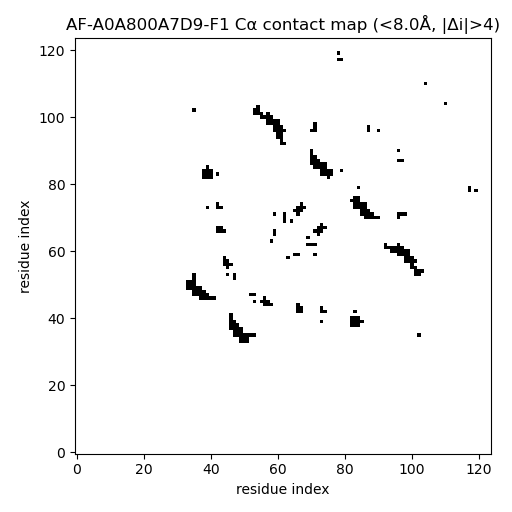902 1.00 80.50 95 GLY A CA 1
ATOM 668 C C . GLY A 1 95 ? -7.108 -6.698 -15.051 1.00 80.50 95 GLY A C 1
ATOM 669 O O . GLY A 1 95 ? -7.513 -6.762 -13.892 1.00 80.50 95 GLY A O 1
ATOM 670 N N . GLY A 1 96 ? -6.755 -5.546 -15.631 1.00 85.75 96 GLY A N 1
ATOM 671 C CA . GLY A 1 96 ? -6.736 -4.257 -14.936 1.00 85.75 96 GLY A CA 1
ATOM 672 C C . GLY A 1 96 ? -5.401 -3.967 -14.250 1.00 85.75 96 GLY A C 1
ATOM 673 O O . GLY A 1 96 ? -4.531 -4.829 -14.180 1.00 85.75 96 GLY A O 1
ATOM 674 N N . GLN A 1 97 ? -5.257 -2.730 -13.776 1.00 90.12 97 GLN A N 1
ATOM 675 C CA . GLN A 1 97 ? -4.026 -2.195 -13.204 1.00 90.12 97 GLN A CA 1
ATOM 676 C C . GLN A 1 97 ? -4.282 -1.558 -11.844 1.00 90.12 97 GLN A C 1
ATOM 678 O O . GLN A 1 97 ? -5.255 -0.817 -11.681 1.00 90.12 97 GLN A O 1
ATOM 683 N N . GLY A 1 98 ? -3.393 -1.802 -10.889 1.00 93.12 98 GLY A N 1
ATOM 684 C CA . GLY A 1 98 ? -3.405 -1.111 -9.609 1.00 93.12 98 GLY A CA 1
ATOM 685 C C . GLY A 1 98 ? -2.663 -1.882 -8.533 1.00 93.12 98 GLY A C 1
ATOM 686 O O . GLY A 1 98 ? -1.813 -2.718 -8.814 1.00 93.12 98 GLY A O 1
ATOM 687 N N . LEU A 1 99 ? -3.042 -1.627 -7.289 1.00 94.50 99 LEU A N 1
ATOM 688 C CA . LEU A 1 99 ? -2.571 -2.361 -6.123 1.00 94.50 99 LEU A CA 1
ATOM 689 C C . LEU A 1 99 ? -3.750 -2.898 -5.323 1.00 94.50 99 LEU A C 1
ATOM 691 O O . LEU A 1 99 ? -4.849 -2.335 -5.345 1.00 94.50 99 LEU A O 1
ATOM 695 N N . ARG A 1 100 ? -3.518 -3.982 -4.588 1.00 95.00 100 ARG A N 1
ATOM 696 C CA . ARG A 1 100 ? -4.527 -4.610 -3.737 1.00 95.00 100 ARG A CA 1
ATOM 697 C C . ARG A 1 100 ? -3.924 -5.067 -2.420 1.00 95.00 100 ARG A C 1
ATOM 699 O O . ARG A 1 100 ? -2.841 -5.638 -2.384 1.00 95.00 100 ARG A O 1
ATOM 706 N N . ARG A 1 101 ? -4.699 -4.901 -1.350 1.00 96.12 101 ARG A N 1
ATOM 707 C CA . ARG A 1 101 ? -4.479 -5.521 -0.040 1.00 96.12 101 ARG A CA 1
ATOM 708 C C . ARG A 1 101 ? -5.789 -5.644 0.725 1.00 96.12 101 ARG A C 1
ATOM 710 O O . ARG A 1 101 ? -6.814 -5.123 0.287 1.00 96.12 101 ARG A O 1
ATOM 717 N N . TYR A 1 102 ? -5.741 -6.324 1.861 1.00 95.25 102 TYR A N 1
ATOM 718 C CA . TYR A 1 102 ? -6.887 -6.586 2.721 1.00 95.25 102 TYR A CA 1
ATOM 719 C C . TYR A 1 102 ? -6.692 -5.951 4.103 1.00 95.25 102 TYR A C 1
ATOM 721 O O . TYR A 1 102 ? -5.578 -5.940 4.619 1.00 95.25 102 TYR A O 1
ATOM 729 N N . ALA A 1 103 ? -7.781 -5.452 4.689 1.00 96.31 103 ALA A N 1
ATOM 730 C CA . ALA A 1 103 ? -7.863 -5.007 6.079 1.00 96.31 103 ALA A CA 1
ATOM 731 C C . ALA A 1 103 ? -8.775 -5.963 6.857 1.00 96.31 103 ALA A C 1
ATOM 733 O O . ALA A 1 103 ? -9.865 -6.281 6.374 1.00 96.31 103 ALA A O 1
ATOM 734 N N . ASP A 1 104 ? -8.358 -6.384 8.052 1.00 95.81 104 ASP A N 1
ATOM 735 C CA . ASP A 1 104 ? -9.223 -7.150 8.950 1.00 95.81 104 ASP A CA 1
ATOM 736 C C . ASP A 1 104 ? -10.168 -6.196 9.685 1.00 95.81 104 ASP A C 1
ATOM 738 O O . ASP A 1 104 ? -9.744 -5.329 10.441 1.00 95.81 104 ASP A O 1
ATOM 742 N N . LEU A 1 105 ? -11.465 -6.335 9.416 1.00 95.19 105 LEU A N 1
ATOM 743 C CA . LEU A 1 105 ? -12.522 -5.509 10.000 1.00 95.19 105 LEU A CA 1
ATOM 744 C C . LEU A 1 105 ? -13.432 -6.322 10.929 1.00 95.19 105 LEU A C 1
ATOM 746 O O . LEU A 1 105 ? -14.524 -5.869 11.258 1.00 95.19 105 LEU A O 1
ATOM 750 N N . SER A 1 106 ? -13.026 -7.530 11.329 1.00 94.88 106 SER A N 1
ATOM 751 C CA . SER A 1 106 ? -13.860 -8.453 12.113 1.00 94.88 106 SER A CA 1
ATOM 752 C C . SER A 1 106 ? -14.293 -7.900 13.478 1.00 94.88 106 SER A C 1
ATOM 754 O O . SER A 1 106 ? -15.343 -8.290 13.988 1.00 94.88 106 SER A O 1
ATOM 756 N N . SER A 1 107 ? -13.528 -6.966 14.050 1.00 91.06 107 SER A N 1
ATOM 757 C CA . SER A 1 107 ? -13.852 -6.244 15.288 1.00 91.06 107 SER A CA 1
ATOM 758 C C . SER A 1 107 ? -14.610 -4.929 15.063 1.00 91.06 107 SER A C 1
ATOM 760 O O . SER A 1 107 ? -15.102 -4.333 16.024 1.00 91.06 107 SER A O 1
ATOM 762 N N . ALA A 1 108 ? -14.707 -4.455 13.819 1.00 93.12 108 ALA A N 1
ATOM 763 C CA . ALA A 1 108 ? -15.270 -3.155 13.492 1.00 93.12 108 ALA A CA 1
ATOM 764 C C . ALA A 1 108 ? -16.776 -3.251 13.209 1.00 93.12 108 ALA A C 1
ATOM 766 O O . ALA A 1 108 ? -17.251 -4.117 12.478 1.00 93.12 108 ALA A O 1
ATOM 767 N N . SER A 1 109 ? -17.547 -2.305 13.746 1.00 93.88 109 SER A N 1
ATOM 768 C CA . SER A 1 109 ? -18.986 -2.179 13.467 1.00 93.88 109 SER A CA 1
ATOM 769 C C . SER A 1 109 ? -19.287 -1.404 12.179 1.00 93.88 109 SER A C 1
ATOM 771 O O . SER A 1 109 ? -20.388 -1.492 11.638 1.00 93.88 109 SER A O 1
ATOM 773 N N . SER A 1 110 ? -18.325 -0.617 11.696 1.00 94.19 110 SER A N 1
ATOM 774 C CA . SER A 1 110 ? -18.409 0.183 10.474 1.00 94.19 110 SER A CA 1
ATOM 775 C C . SER A 1 110 ? -17.006 0.511 9.967 1.00 94.19 110 SER A C 1
ATOM 777 O O . SER A 1 110 ? -16.037 0.442 10.721 1.00 94.19 110 SER A O 1
ATOM 779 N N . ALA A 1 111 ? -16.897 0.886 8.694 1.00 95.94 111 ALA A N 1
ATOM 780 C CA . ALA A 1 111 ? -15.641 1.319 8.097 1.00 95.94 111 ALA A CA 1
ATOM 781 C C . ALA A 1 111 ? -15.868 2.496 7.144 1.00 95.94 111 ALA A C 1
ATOM 783 O O . ALA A 1 111 ? -16.900 2.582 6.479 1.00 95.94 111 ALA A O 1
ATOM 784 N N . THR A 1 112 ? -14.878 3.386 7.060 1.00 96.62 112 THR A N 1
ATOM 785 C CA . THR A 1 112 ? -14.826 4.469 6.071 1.00 96.62 112 THR A CA 1
ATOM 786 C C . THR A 1 112 ? -13.544 4.336 5.263 1.00 96.62 112 THR A C 1
ATOM 788 O O . THR A 1 112 ? -12.457 4.304 5.837 1.00 96.62 112 THR A O 1
ATOM 791 N N . LEU A 1 113 ? -13.658 4.298 3.935 1.00 96.25 113 LEU A N 1
ATOM 792 C CA . LEU A 1 113 ? -12.510 4.381 3.035 1.00 96.25 113 LEU A CA 1
ATOM 793 C C . LEU A 1 113 ? -12.317 5.831 2.589 1.00 96.25 113 LEU A C 1
ATOM 795 O O . LEU A 1 113 ? -13.250 6.469 2.106 1.00 96.25 113 LEU A O 1
ATOM 799 N N . SER A 1 114 ? -11.091 6.331 2.711 1.00 95.81 114 SER A N 1
ATOM 800 C CA . SER A 1 114 ? -10.694 7.634 2.178 1.00 95.81 114 SER A CA 1
ATOM 801 C C . SER A 1 114 ? -9.399 7.496 1.389 1.00 95.81 114 SER A C 1
ATOM 803 O O . SER A 1 114 ? -8.547 6.677 1.724 1.00 95.81 114 SER A O 1
ATOM 805 N N . MET A 1 115 ? -9.264 8.285 0.327 1.00 93.06 115 MET A N 1
ATOM 806 C CA . MET A 1 115 ? -8.067 8.323 -0.508 1.00 93.06 115 MET A CA 1
ATOM 807 C C . MET A 1 115 ? -7.818 9.750 -0.981 1.00 93.06 115 MET A C 1
ATOM 809 O O . MET A 1 115 ? -8.759 10.495 -1.263 1.00 93.06 115 MET A O 1
ATOM 813 N N . ARG A 1 116 ? -6.544 10.123 -1.086 1.00 91.62 116 ARG A N 1
ATOM 814 C CA . ARG A 1 116 ? -6.115 11.346 -1.760 1.00 91.62 116 ARG A CA 1
ATOM 815 C C . ARG A 1 116 ? -5.585 10.956 -3.130 1.00 91.62 116 ARG A C 1
ATOM 817 O O . ARG A 1 116 ? -4.677 10.140 -3.219 1.00 91.62 116 ARG A O 1
ATOM 824 N N . THR A 1 117 ? -6.140 11.544 -4.181 1.00 89.25 117 THR A N 1
ATOM 825 C CA . THR A 1 117 ? -5.714 11.278 -5.556 1.00 89.25 117 THR A CA 1
ATOM 826 C C . THR A 1 117 ? -5.447 12.585 -6.284 1.00 89.25 117 THR A C 1
ATOM 828 O O . THR A 1 117 ? -6.113 13.597 -6.057 1.00 89.25 117 THR A O 1
ATOM 831 N N . VAL A 1 118 ? -4.450 12.564 -7.163 1.00 88.88 118 VAL A N 1
ATOM 832 C CA . VAL A 1 118 ? -4.164 13.647 -8.100 1.00 88.88 118 VAL A CA 1
ATOM 833 C C . VAL A 1 118 ? -4.137 13.034 -9.487 1.00 88.88 118 VAL A C 1
ATOM 835 O O . VAL A 1 118 ? -3.436 12.054 -9.726 1.00 88.88 118 VAL A O 1
ATOM 838 N N . ARG A 1 119 ? -4.922 13.597 -10.407 1.00 87.56 119 ARG A N 1
ATOM 839 C CA . ARG A 1 119 ? -4.900 13.190 -11.810 1.00 87.56 119 ARG A CA 1
ATOM 840 C C . ARG A 1 119 ? -3.984 14.132 -12.572 1.00 87.56 119 ARG A C 1
ATOM 842 O O . ARG A 1 119 ? -4.308 15.305 -12.736 1.00 87.56 119 ARG A O 1
ATOM 849 N N . THR A 1 120 ? -2.867 13.616 -13.059 1.00 81.62 120 THR A N 1
ATOM 850 C CA . THR A 1 120 ? -2.014 14.330 -14.006 1.00 81.62 120 THR A CA 1
ATOM 851 C C . THR A 1 120 ? -2.459 13.969 -15.424 1.00 81.62 120 THR A C 1
ATOM 853 O O . THR A 1 120 ? -2.701 12.805 -15.742 1.00 81.62 120 THR A O 1
ATOM 856 N N . GLY A 1 121 ? -2.683 14.975 -16.270 1.00 72.88 121 GLY A N 1
ATOM 857 C CA . GLY A 1 121 ? -2.971 14.740 -17.684 1.00 72.88 121 GLY A CA 1
ATOM 858 C C . GLY A 1 121 ? -1.716 14.246 -18.401 1.00 72.88 121 GLY A C 1
ATOM 859 O O . GLY A 1 121 ? -0.623 14.738 -18.131 1.00 72.88 121 GLY A O 1
ATOM 860 N N . SER A 1 122 ? -1.860 13.297 -19.322 1.00 65.69 122 SER A N 1
ATOM 861 C CA . SER A 1 122 ? -0.803 12.957 -20.273 1.00 65.69 122 SER A CA 1
ATOM 862 C C . SER A 1 122 ? -0.880 13.933 -21.447 1.00 65.69 122 SER A C 1
ATOM 864 O O . SER A 1 122 ? -1.816 13.855 -22.244 1.00 65.69 122 SER A O 1
ATOM 866 N N . SER A 1 123 ? 0.063 14.865 -21.563 1.00 57.50 123 SER A N 1
ATOM 867 C CA . SER A 1 123 ? 0.308 15.527 -22.847 1.00 57.50 123 SER A CA 1
ATOM 868 C C . SER A 1 123 ? 0.950 14.496 -23.774 1.00 57.50 123 SER A C 1
ATOM 870 O O . SER A 1 123 ? 2.066 14.051 -23.506 1.00 57.50 123 SER A O 1
ATOM 872 N N . SER A 1 124 ? 0.185 14.068 -24.778 1.00 56.94 124 SER A N 1
ATOM 873 C CA . SER A 1 124 ? 0.631 13.265 -25.923 1.00 56.94 124 SER A CA 1
ATOM 874 C C . SER A 1 124 ? 1.715 13.970 -26.723 1.00 56.94 124 SER A C 1
ATOM 876 O O . SER A 1 124 ? 1.542 15.198 -26.911 1.00 56.94 124 SER A O 1
#

Sequence (124 aa):
MNLSRGLKGLLAATLLGALVAVTTAPFPALAATETYRDEFNSGDFTGSDGTLGWPAPWIEVGESDGPDSGLVEVVSVSGCAASPCVRIRGGVVSGGQGLRRYADLSSASSATLSMRTVRTGSSS

pLDDT: mean 81.53, std 18.83, range [33.31, 97.75]

Radius of gyration: 33.43 Å; Cα contacts (8 Å, |Δi|>4): 144; chains: 1; bounding box: 38×53×122 Å